Protein AF-0000000079853981 (afdb_homodimer)

Sequence (170 aa):
MKKYLPIGSVVLLKGGTKKIMIYGRKQLSVDTGKAYDYVACFYPEGNVSEQYTFMFNQDDIETVVFTGYEDQDEKTFVKNVLEGEMKKYLPIGSVVLLKGGTKKIMIYGRKQLSVDTGKAYDYVACFYPEGNVSEQYTFMFNQDDIETVVFTGYEDQDEKTFVKNVLEGE

Solvent-accessible surface area (backbone atoms only — not comparable to full-atom values): 9512 Å² total; per-residue (Å²): 130,89,79,76,77,43,47,29,17,28,33,29,38,62,94,49,90,58,43,27,28,30,44,20,48,72,34,69,39,81,89,75,66,46,76,27,47,27,31,25,23,45,53,71,69,26,45,84,46,88,84,58,58,45,75,42,44,76,85,44,52,64,42,78,75,42,79,26,72,77,52,71,67,37,55,50,43,41,54,61,60,69,57,55,105,132,88,78,76,78,43,46,28,15,29,32,29,38,63,94,49,90,58,43,29,28,30,43,20,49,71,34,69,37,82,89,77,66,45,76,27,47,26,33,26,22,43,54,72,68,24,45,83,47,89,82,59,56,45,73,43,46,77,84,44,53,63,43,78,76,43,79,26,72,76,50,71,68,37,55,50,43,41,52,62,59,69,58,55,104

Structure (mmCIF, N/CA/C/O backbone):
data_AF-0000000079853981-model_v1
#
loop_
_entity.id
_entity.type
_entity.pdbx_description
1 polymer 'DUF4176 domain-containing protein'
#
loop_
_atom_site.group_PDB
_atom_site.id
_atom_site.type_symbol
_atom_site.label_atom_id
_atom_site.label_alt_id
_atom_site.label_comp_id
_atom_site.label_asym_id
_atom_site.label_entity_id
_atom_site.label_seq_id
_atom_site.pdbx_PDB_ins_code
_atom_site.Cartn_x
_atom_site.Cartn_y
_atom_site.Cartn_z
_atom_site.occupancy
_atom_site.B_iso_or_equiv
_atom_site.auth_seq_id
_atom_site.auth_comp_id
_atom_site.auth_asym_id
_atom_site.auth_atom_id
_atom_site.pdbx_PDB_model_num
ATOM 1 N N . MET A 1 1 ? 8.773 -20.781 -10.117 1 50.53 1 MET A N 1
ATOM 2 C CA . MET A 1 1 ? 7.938 -20.266 -9.031 1 50.53 1 MET A CA 1
ATOM 3 C C . MET A 1 1 ? 7.535 -18.828 -9.281 1 50.53 1 MET A C 1
ATOM 5 O O . MET A 1 1 ? 8.273 -18.062 -9.922 1 50.53 1 MET A O 1
ATOM 9 N N . LYS A 1 2 ? 6.184 -18.422 -9.344 1 64.56 2 LYS A N 1
ATOM 10 C CA . LYS A 1 2 ? 5.758 -17.078 -9.75 1 64.56 2 LYS A CA 1
ATOM 11 C C . LYS A 1 2 ? 6.188 -16.031 -8.727 1 64.56 2 LYS A C 1
ATOM 13 O O . LYS A 1 2 ? 5.984 -16.203 -7.523 1 64.56 2 LYS A O 1
ATOM 18 N N . LYS A 1 3 ? 7.008 -15.172 -9.016 1 86.19 3 LYS A N 1
ATOM 19 C CA . LYS A 1 3 ? 7.512 -14.094 -8.172 1 86.19 3 LYS A CA 1
ATOM 20 C C . LYS A 1 3 ? 6.414 -13.086 -7.848 1 86.19 3 LYS A C 1
ATOM 22 O O . LYS A 1 3 ? 5.723 -12.602 -8.75 1 86.19 3 LYS A O 1
ATOM 27 N N . TYR A 1 4 ? 6.113 -12.891 -6.629 1 94.38 4 TYR A N 1
ATOM 28 C CA . TYR A 1 4 ? 5.129 -11.914 -6.172 1 94.38 4 TYR A CA 1
ATOM 29 C C . TYR A 1 4 ? 5.645 -10.492 -6.355 1 94.38 4 TYR A C 1
ATOM 31 O O . TYR A 1 4 ? 6.82 -10.211 -6.105 1 94.38 4 TYR A O 1
ATOM 39 N N . LEU A 1 5 ? 4.762 -9.695 -6.863 1 96.88 5 LEU A N 1
ATOM 40 C CA . LEU A 1 5 ? 5.094 -8.281 -6.902 1 96.88 5 LEU A CA 1
ATOM 41 C C . LEU A 1 5 ? 5.195 -7.703 -5.496 1 96.88 5 LEU A C 1
ATOM 43 O O . LEU A 1 5 ? 4.41 -8.07 -4.613 1 96.88 5 LEU A O 1
ATOM 47 N N . PRO A 1 6 ? 6.172 -6.816 -5.332 1 97.38 6 PRO A N 1
ATOM 48 C CA . PRO A 1 6 ? 6.234 -6.152 -4.027 1 97.38 6 PRO A CA 1
ATOM 49 C C . PRO A 1 6 ? 4.988 -5.324 -3.727 1 97.38 6 PRO A C 1
ATOM 51 O O . PRO A 1 6 ? 4.332 -4.832 -4.648 1 97.38 6 PRO A O 1
ATOM 54 N N . ILE A 1 7 ? 4.672 -5.195 -2.449 1 97.69 7 ILE A N 1
ATOM 55 C CA .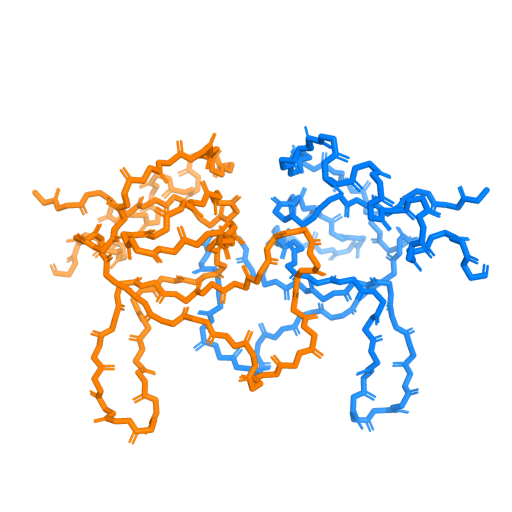 ILE A 1 7 ? 3.602 -4.27 -2.088 1 97.69 7 ILE A CA 1
ATOM 56 C C . ILE A 1 7 ? 3.969 -2.855 -2.529 1 97.69 7 ILE A C 1
ATOM 58 O O . ILE A 1 7 ? 5.152 -2.523 -2.646 1 97.69 7 ILE A O 1
ATOM 62 N N . GLY A 1 8 ? 2.936 -2.039 -2.785 1 98 8 GLY A N 1
ATOM 63 C CA . GLY A 1 8 ? 3.168 -0.718 -3.344 1 98 8 GLY A CA 1
ATOM 64 C C . GLY A 1 8 ? 3.16 -0.702 -4.859 1 98 8 GLY A C 1
ATOM 65 O O . GLY A 1 8 ? 3.145 0.366 -5.477 1 98 8 GLY A O 1
ATOM 66 N N . SER A 1 9 ? 3.188 -1.898 -5.48 1 98.44 9 SER A N 1
ATOM 67 C CA . SER A 1 9 ? 3.092 -1.984 -6.934 1 98.44 9 SER A CA 1
ATOM 68 C C . SER A 1 9 ? 1.717 -1.54 -7.426 1 98.44 9 SER A C 1
ATOM 70 O O . SER A 1 9 ? 0.703 -1.818 -6.781 1 98.44 9 SER A O 1
ATOM 72 N N . VAL A 1 10 ? 1.744 -0.854 -8.531 1 98.56 10 VAL A N 1
ATOM 73 C CA . VAL A 1 10 ? 0.517 -0.388 -9.164 1 98.56 10 VAL A CA 1
ATOM 74 C C . VAL A 1 10 ? 0.281 -1.161 -10.461 1 98.56 10 VAL A C 1
ATOM 76 O O . VAL A 1 10 ? 1.172 -1.251 -11.305 1 98.56 10 VAL A O 1
ATOM 79 N N . VAL A 1 11 ? -0.986 -1.68 -10.57 1 98.44 11 VAL A N 1
ATOM 80 C CA . VAL A 1 11 ? -1.264 -2.518 -11.734 1 98.44 11 VAL A CA 1
ATOM 81 C C . VAL A 1 11 ? -2.623 -2.15 -12.32 1 98.44 11 VAL A C 1
ATOM 83 O O . VAL A 1 11 ? -3.434 -1.489 -11.664 1 98.44 11 VAL A O 1
ATOM 86 N N . LEU A 1 12 ? -2.734 -2.535 -13.516 1 98.25 12 LEU A N 1
ATOM 87 C CA . LEU A 1 12 ? -4.023 -2.564 -14.203 1 98.25 12 LEU A CA 1
ATOM 88 C C . LEU A 1 12 ? -4.484 -3.998 -14.43 1 98.25 12 LEU A C 1
ATOM 90 O O . LEU A 1 12 ? -3.727 -4.824 -14.945 1 98.25 12 LEU A O 1
ATOM 94 N N . LEU A 1 13 ? -5.746 -4.285 -14 1 97.69 13 LEU A N 1
ATOM 95 C CA . LEU A 1 13 ? -6.277 -5.629 -14.18 1 97.69 13 LEU A CA 1
ATOM 96 C C . LEU A 1 13 ? -6.918 -5.781 -15.562 1 97.69 13 LEU A C 1
ATOM 98 O O . LEU A 1 13 ? -7.309 -4.789 -16.172 1 97.69 13 LEU A O 1
ATOM 102 N N . LYS A 1 14 ? -6.898 -7.012 -15.977 1 98 14 LYS A N 1
ATOM 103 C CA . LYS A 1 14 ? -7.602 -7.301 -17.219 1 98 14 LYS A CA 1
ATOM 104 C C . LYS A 1 14 ? -9.062 -6.855 -17.141 1 98 14 LYS A C 1
ATOM 106 O O . LYS A 1 14 ? -9.773 -7.215 -16.203 1 98 14 LYS A O 1
ATOM 111 N N . GLY A 1 15 ? -9.453 -6.059 -18.109 1 95.56 15 GLY A N 1
ATOM 112 C CA . GLY A 1 15 ? -10.82 -5.562 -18.141 1 95.56 15 GLY A CA 1
ATOM 113 C C . GLY A 1 15 ? -11.047 -4.383 -17.219 1 95.56 15 GLY A C 1
ATOM 114 O O . GLY A 1 15 ? -12.148 -3.824 -17.172 1 95.56 15 GLY A O 1
ATOM 115 N N . GLY A 1 16 ? -10.062 -4.074 -16.5 1 93.62 16 GLY A N 1
ATOM 116 C CA . GLY A 1 16 ? -10.188 -2.939 -15.602 1 93.62 16 GLY A CA 1
ATOM 117 C C . GLY A 1 16 ? -9.742 -1.63 -16.219 1 93.62 16 GLY A C 1
ATOM 118 O O . GLY A 1 16 ? -8.898 -1.619 -17.125 1 93.62 16 GLY A O 1
ATOM 119 N N . THR A 1 17 ? -10.352 -0.59 -15.703 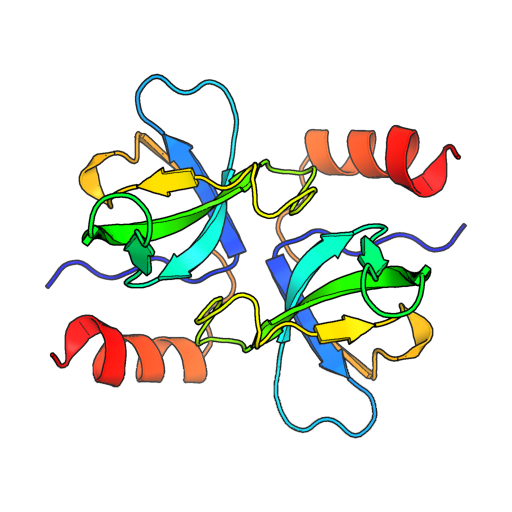1 93.56 17 THR A N 1
ATOM 120 C CA . THR A 1 17 ? -10 0.726 -16.219 1 93.56 17 THR A CA 1
ATOM 121 C C . THR A 1 17 ? -9.312 1.562 -15.148 1 93.56 17 THR A C 1
ATOM 123 O O . THR A 1 17 ? -8.758 2.625 -15.445 1 93.56 17 THR A O 1
ATOM 126 N N . LYS A 1 18 ? -9.367 0.988 -14.039 1 94.56 18 LYS A N 1
ATOM 127 C CA . LYS A 1 18 ? -8.805 1.757 -12.938 1 94.56 18 LYS A CA 1
ATOM 128 C C . LYS A 1 18 ? -7.562 1.081 -12.367 1 94.56 18 LYS A C 1
ATOM 130 O O . LYS A 1 18 ? -7.535 -0.14 -12.203 1 94.56 18 LYS A O 1
ATOM 135 N N . LYS A 1 19 ? -6.547 1.899 -12.062 1 97.44 19 LYS A N 1
ATOM 136 C CA . LYS A 1 19 ? -5.332 1.379 -11.438 1 97.44 19 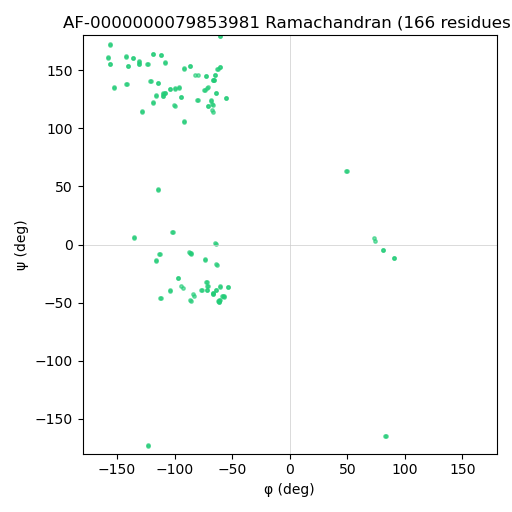LYS A CA 1
ATOM 137 C C . LYS A 1 19 ? -5.582 1.002 -9.984 1 97.44 19 LYS A C 1
ATOM 139 O O . LYS A 1 19 ? -6.34 1.675 -9.281 1 97.44 19 LYS A O 1
ATOM 144 N N . ILE A 1 20 ? -4.91 -0.037 -9.594 1 97.56 20 ILE A N 1
ATOM 145 C CA . ILE A 1 20 ? -4.973 -0.433 -8.188 1 97.56 20 ILE A CA 1
ATOM 146 C C . ILE A 1 20 ? -3.561 -0.653 -7.648 1 97.56 20 ILE A C 1
ATOM 148 O O . ILE A 1 20 ? -2.621 -0.863 -8.422 1 97.56 20 ILE A O 1
ATOM 152 N N . MET A 1 21 ? -3.391 -0.525 -6.352 1 98.12 21 MET A N 1
ATOM 153 C CA . MET A 1 21 ? -2.096 -0.695 -5.699 1 98.12 21 MET A CA 1
ATOM 154 C C . MET A 1 21 ? -2.121 -1.879 -4.738 1 98.12 21 MET A C 1
ATOM 156 O O . MET A 1 21 ? -2.977 -1.95 -3.855 1 98.12 21 MET A O 1
ATOM 160 N N . ILE A 1 22 ? -1.192 -2.715 -4.902 1 97.25 22 ILE A N 1
ATOM 161 C CA . ILE A 1 22 ? -1.092 -3.91 -4.07 1 97.25 22 ILE A CA 1
ATOM 162 C C . ILE A 1 22 ? -0.603 -3.527 -2.676 1 97.25 22 ILE A C 1
ATOM 164 O O . ILE A 1 22 ? 0.384 -2.801 -2.533 1 97.25 22 ILE A O 1
ATOM 168 N N . TYR A 1 23 ? -1.275 -4.039 -1.625 1 96.38 23 TYR A N 1
ATOM 169 C CA . TYR A 1 23 ? -0.786 -3.75 -0.282 1 96.38 23 TYR A CA 1
ATOM 170 C C . TYR A 1 23 ? -0.788 -5.008 0.582 1 96.38 23 TYR A C 1
ATOM 172 O O . TYR A 1 23 ? -0.489 -4.945 1.777 1 96.38 23 TYR A O 1
ATOM 180 N N . GLY A 1 24 ? -1.085 -6.082 -0.051 1 94.44 24 GLY A N 1
ATOM 181 C CA . GLY A 1 24 ? -1.021 -7.375 0.615 1 94.44 24 GLY A CA 1
ATOM 182 C C . GLY A 1 24 ? -0.835 -8.531 -0.346 1 94.44 24 GLY A C 1
ATOM 183 O O . GLY A 1 24 ? -1.262 -8.461 -1.501 1 94.44 24 GLY A O 1
ATOM 184 N N . ARG A 1 25 ? -0.247 -9.625 0.234 1 94.5 25 ARG A N 1
ATOM 185 C CA . ARG A 1 25 ? 0.005 -10.82 -0.557 1 94.5 25 ARG A CA 1
ATOM 186 C C . ARG A 1 25 ? -0.5 -12.07 0.163 1 94.5 25 ARG A C 1
ATOM 188 O O . ARG A 1 25 ? -0.643 -12.07 1.387 1 94.5 25 ARG A O 1
ATOM 195 N N . LYS A 1 26 ? -0.768 -13.141 -0.643 1 90.5 26 LYS A N 1
ATOM 196 C CA . LYS A 1 26 ? -1.269 -14.414 -0.129 1 90.5 26 LYS A CA 1
ATOM 197 C C . LYS A 1 26 ? -2.471 -14.195 0.788 1 90.5 26 LYS A C 1
ATOM 199 O O . LYS A 1 26 ? -2.449 -14.609 1.951 1 90.5 26 LYS A O 1
ATOM 204 N N . GLN A 1 27 ? -3.488 -13.68 0.225 1 84.31 27 GLN A N 1
ATOM 205 C CA . GLN A 1 27 ? -4.656 -13.273 1.001 1 84.31 27 GLN A CA 1
ATOM 206 C C . GLN A 1 27 ? -5.758 -14.32 0.926 1 84.31 27 GLN A C 1
ATOM 208 O O . GLN A 1 27 ? -6.02 -14.883 -0.142 1 84.31 27 GLN A O 1
ATOM 213 N N . LEU A 1 28 ? -6.258 -14.547 2.111 1 82 28 LEU A N 1
ATOM 214 C CA . LEU A 1 28 ? -7.422 -15.43 2.193 1 82 28 LEU A CA 1
ATOM 215 C C . LEU A 1 28 ? -8.703 -14.617 2.338 1 82 28 LEU A C 1
ATOM 217 O O . LEU A 1 28 ? -8.836 -13.805 3.26 1 82 28 LEU A O 1
ATOM 221 N N . SER A 1 29 ? -9.578 -14.805 1.367 1 78.25 29 SER A N 1
ATOM 222 C CA . SER A 1 29 ? -10.867 -14.133 1.441 1 78.25 29 SER A CA 1
ATOM 223 C C . SER A 1 29 ? -11.719 -14.695 2.574 1 78.25 29 SER A C 1
ATOM 225 O O . SER A 1 29 ? -12.008 -15.891 2.604 1 78.25 29 SER A O 1
ATOM 227 N N . VAL A 1 30 ? -12.094 -13.852 3.377 1 73.06 30 VAL A N 1
ATOM 228 C CA . VAL A 1 30 ? -12.906 -14.297 4.504 1 73.06 30 VAL A CA 1
ATOM 229 C C . VAL A 1 30 ? -14.305 -14.664 4.02 1 73.06 30 VAL A C 1
ATOM 231 O O . VAL A 1 30 ? -14.922 -15.602 4.523 1 73.06 30 VAL A O 1
ATOM 234 N N . ASP A 1 31 ? -14.742 -13.969 3.02 1 74.12 31 ASP A N 1
ATOM 235 C CA . ASP A 1 31 ? -16.109 -14.125 2.531 1 74.12 31 ASP A CA 1
ATOM 236 C C . ASP A 1 31 ? -16.281 -15.453 1.797 1 74.12 31 ASP A C 1
ATOM 238 O O . ASP A 1 31 ? -17.281 -16.156 1.989 1 74.12 31 ASP A O 1
ATOM 242 N N . THR A 1 32 ? -15.32 -15.836 1.063 1 77.31 32 THR A N 1
ATOM 243 C CA . THR A 1 32 ? -15.492 -16.984 0.18 1 77.31 32 THR A CA 1
ATOM 244 C C . THR A 1 32 ? -14.562 -18.125 0.59 1 77.31 32 THR A C 1
ATOM 246 O O . THR A 1 32 ? -14.758 -19.266 0.185 1 77.31 32 THR A O 1
ATOM 249 N N . GLY A 1 33 ? -13.617 -17.797 1.408 1 82.19 33 GLY A N 1
ATOM 250 C CA . GLY A 1 33 ? -12.609 -18.781 1.754 1 82.19 33 GLY A CA 1
ATOM 251 C C . GLY A 1 33 ? -11.609 -19.031 0.639 1 82.19 33 GLY A C 1
ATOM 252 O O . GLY A 1 33 ? -10.766 -19.922 0.742 1 82.19 33 GLY A O 1
ATOM 253 N N . LYS A 1 34 ? -11.766 -18.312 -0.362 1 88.62 34 LYS A N 1
ATOM 254 C CA . LYS A 1 34 ? -10.852 -18.438 -1.498 1 88.62 34 LYS A CA 1
ATOM 255 C C . LYS A 1 34 ? -9.547 -17.703 -1.247 1 88.62 34 LYS A C 1
ATOM 257 O O . LYS A 1 34 ? -9.539 -16.625 -0.638 1 88.62 34 LYS A O 1
ATOM 262 N N . ALA A 1 35 ? -8.461 -18.312 -1.798 1 90.88 35 ALA A N 1
ATOM 263 C CA . ALA A 1 35 ? -7.133 -17.719 -1.668 1 90.88 35 ALA A CA 1
ATOM 264 C C . ALA A 1 35 ? -6.781 -16.891 -2.898 1 90.88 35 ALA A C 1
ATOM 266 O O . ALA A 1 35 ? -7.059 -17.297 -4.031 1 90.88 35 ALA A O 1
ATOM 267 N N . TYR A 1 36 ? -6.254 -15.75 -2.648 1 93.19 36 TYR A N 1
ATOM 268 C CA . TYR A 1 36 ? -5.828 -14.852 -3.719 1 93.19 36 TYR A CA 1
ATOM 269 C C . TYR A 1 36 ? -4.355 -14.484 -3.566 1 93.19 36 TYR A C 1
ATOM 271 O O . TYR A 1 36 ? -3.828 -14.469 -2.453 1 93.19 36 TYR A O 1
ATOM 279 N N . ASP A 1 37 ? -3.783 -14.156 -4.609 1 94.81 37 ASP A N 1
ATOM 280 C CA . ASP A 1 37 ? -2.377 -13.758 -4.574 1 94.81 37 ASP A CA 1
ATOM 281 C C . ASP A 1 37 ? -2.205 -12.398 -3.904 1 94.81 37 ASP A C 1
ATOM 283 O O . ASP A 1 37 ? -1.237 -12.18 -3.174 1 94.81 37 ASP A O 1
ATOM 287 N N . TYR A 1 38 ? -3.213 -11.57 -4.176 1 95.5 38 TYR A N 1
ATOM 288 C CA . TYR A 1 38 ? -3.014 -10.18 -3.783 1 95.5 38 TYR A CA 1
ATOM 289 C C . TYR A 1 38 ? -4.297 -9.578 -3.217 1 95.5 38 TYR A C 1
ATOM 291 O O . TYR A 1 38 ? -5.395 -10.039 -3.539 1 95.5 38 TYR A O 1
ATOM 299 N N . VAL A 1 39 ? -4.137 -8.578 -2.369 1 94 39 VAL A N 1
ATOM 300 C CA . VAL A 1 39 ? -5.172 -7.602 -2.049 1 94 39 VAL A CA 1
ATOM 301 C C . VAL A 1 39 ? -4.68 -6.199 -2.393 1 94 39 VAL A C 1
ATOM 303 O O . VAL A 1 39 ? -3.5 -5.883 -2.205 1 94 39 VAL A O 1
ATOM 306 N N . ALA A 1 40 ? -5.594 -5.395 -2.926 1 95.38 40 ALA A N 1
ATOM 307 C CA . ALA A 1 40 ? -5.203 -4.078 -3.426 1 95.38 40 ALA A CA 1
ATOM 308 C C . ALA A 1 40 ? -6.281 -3.039 -3.133 1 95.38 40 ALA A C 1
ATOM 310 O O . ALA A 1 40 ? -7.418 -3.389 -2.809 1 95.38 40 ALA A O 1
ATOM 311 N N . CYS A 1 41 ? -5.871 -1.754 -3.201 1 95.06 41 CYS A N 1
ATOM 312 C CA . CYS A 1 41 ? -6.754 -0.595 -3.143 1 95.06 41 CYS A CA 1
ATOM 313 C C . CYS A 1 41 ? -6.664 0.224 -4.426 1 95.06 41 CYS A C 1
ATOM 315 O O . CYS A 1 41 ? -5.734 0.049 -5.215 1 95.06 41 CYS A O 1
ATOM 317 N N . PHE A 1 42 ? -7.648 1.091 -4.617 1 95.62 42 PHE A N 1
ATOM 318 C CA . PHE A 1 42 ? -7.617 1.947 -5.797 1 95.62 42 PHE A CA 1
ATOM 319 C C . PHE A 1 42 ? -6.43 2.896 -5.746 1 95.62 42 PHE A C 1
ATOM 321 O O . PHE A 1 42 ? -6.047 3.367 -4.672 1 95.62 42 PHE A O 1
ATOM 328 N N . TYR A 1 43 ? -5.898 3.18 -6.805 1 96.69 43 TYR A N 1
ATOM 329 C CA . TYR A 1 43 ? -4.867 4.203 -6.949 1 96.69 43 TYR A CA 1
ATOM 330 C C . TYR A 1 43 ? -5.41 5.43 -7.668 1 96.69 43 TYR A C 1
ATOM 332 O O . TYR A 1 43 ? -6.043 5.312 -8.719 1 96.69 43 TYR A O 1
ATOM 340 N N . PRO A 1 44 ? -5.227 6.594 -7.168 1 96.56 44 PRO A N 1
ATOM 341 C CA . PRO A 1 44 ? -4.367 7.027 -6.062 1 96.56 44 PRO A CA 1
ATOM 342 C C . PRO A 1 44 ? -5.145 7.266 -4.77 1 96.56 44 PRO A C 1
ATOM 344 O O . PRO A 1 44 ? -4.59 7.785 -3.799 1 96.56 44 PRO A O 1
ATOM 347 N N . GLU A 1 45 ? -6.363 6.852 -4.762 1 93.75 45 GLU A N 1
ATOM 348 C CA . GLU A 1 45 ? -7.207 7.16 -3.611 1 93.75 45 GLU A CA 1
ATOM 349 C C . GLU A 1 45 ? -6.719 6.445 -2.357 1 93.75 45 GLU A C 1
ATOM 351 O O . GLU A 1 45 ? -6.688 7.031 -1.273 1 93.75 45 GLU A O 1
ATOM 356 N N . GLY A 1 46 ? -6.32 5.141 -2.531 1 93.69 46 GLY A N 1
ATOM 357 C CA . GLY A 1 46 ? -5.914 4.344 -1.382 1 93.69 46 GLY A CA 1
ATOM 358 C C . GLY A 1 46 ? -7.086 3.727 -0.641 1 93.69 46 GLY A C 1
ATOM 359 O O . GLY A 1 46 ? -8.211 3.705 -1.15 1 93.69 46 GLY A O 1
ATOM 360 N N . ASN A 1 47 ? -6.75 3.293 0.528 1 87.38 47 ASN A N 1
ATOM 361 C CA . ASN A 1 47 ? -7.777 2.65 1.339 1 87.38 47 ASN A CA 1
ATOM 362 C C . ASN A 1 47 ? -8.805 3.658 1.838 1 87.38 47 ASN A C 1
ATOM 364 O O . ASN A 1 47 ? -8.461 4.609 2.537 1 87.38 47 ASN A O 1
ATOM 368 N N . VAL A 1 48 ? -10.047 3.471 1.464 1 77.38 48 VAL A N 1
ATOM 369 C CA . VAL A 1 48 ? -11.141 4.305 1.949 1 77.38 48 VAL A CA 1
ATOM 370 C C . VAL A 1 48 ? -11.945 3.543 2.998 1 77.38 48 VAL A C 1
ATOM 372 O O . VAL A 1 48 ? -12.391 4.125 3.992 1 77.38 48 VAL A O 1
ATOM 375 N N . SER A 1 49 ? -12.133 2.279 2.713 1 74.94 49 SER A N 1
ATOM 376 C CA . SER A 1 49 ? -12.797 1.371 3.641 1 74.94 49 SER A CA 1
ATOM 377 C C . SER A 1 49 ? -12.43 -0.081 3.354 1 74.94 49 SER A C 1
ATOM 379 O O . SER A 1 49 ? -11.898 -0.394 2.285 1 74.94 49 SER A O 1
ATOM 381 N N . GLU A 1 50 ? -12.656 -0.884 4.336 1 68.12 50 GLU A N 1
ATOM 382 C CA . GLU A 1 50 ? -12.375 -2.307 4.18 1 68.12 50 GLU A CA 1
ATOM 383 C C . GLU A 1 50 ? -13.258 -2.932 3.102 1 68.12 50 GLU A C 1
ATOM 385 O O . GLU A 1 50 ? -12.93 -3.992 2.562 1 68.12 50 GLU A O 1
ATOM 390 N N . GLN A 1 51 ? -14.258 -2.203 2.842 1 72.88 51 GLN A N 1
ATOM 391 C CA . GLN A 1 51 ? -15.234 -2.768 1.914 1 72.88 51 GLN A CA 1
ATOM 392 C C . GLN A 1 51 ? -14.836 -2.488 0.467 1 72.88 51 GLN A C 1
ATOM 394 O O . GLN A 1 51 ? -15.359 -3.117 -0.456 1 72.88 51 GLN A O 1
ATOM 399 N N . TYR A 1 52 ? -13.836 -1.687 0.325 1 78.5 52 TYR A N 1
ATOM 400 C CA . TYR A 1 52 ? -13.461 -1.293 -1.028 1 78.5 52 TYR A CA 1
ATOM 401 C C . TYR A 1 52 ? -12.086 -1.838 -1.396 1 78.5 52 TYR A C 1
ATOM 403 O O . TYR A 1 52 ? -11.195 -1.078 -1.775 1 78.5 52 TYR A O 1
ATOM 411 N N . THR A 1 53 ? -11.859 -3.082 -1.154 1 85.44 53 THR A N 1
ATOM 412 C CA . THR A 1 53 ? -10.602 -3.729 -1.522 1 85.44 53 THR A CA 1
ATOM 413 C C . THR A 1 53 ? -10.812 -4.691 -2.686 1 85.44 53 THR A C 1
ATOM 415 O O . THR A 1 53 ? -11.938 -5.125 -2.947 1 85.44 53 THR A O 1
ATOM 418 N N . PHE A 1 54 ? -9.695 -4.957 -3.418 1 90 54 PHE A N 1
ATOM 419 C CA . PHE A 1 54 ? -9.703 -5.875 -4.551 1 90 54 PHE A CA 1
ATOM 420 C C . PHE A 1 54 ? -8.766 -7.047 -4.297 1 90 54 PHE A C 1
ATOM 422 O O . PHE A 1 54 ? -7.594 -6.855 -3.961 1 90 54 PHE A O 1
ATOM 429 N N . MET A 1 55 ? -9.367 -8.211 -4.363 1 92.94 55 MET A N 1
ATOM 430 C CA . MET A 1 55 ? -8.531 -9.406 -4.324 1 92.94 55 MET A CA 1
ATOM 431 C C . MET A 1 55 ? -8.406 -10.031 -5.711 1 92.94 55 MET A C 1
ATOM 433 O O . MET A 1 55 ? -9.398 -10.18 -6.422 1 92.94 55 MET A O 1
ATOM 437 N N . PHE A 1 56 ? -7.145 -10.391 -6.074 1 94.62 56 PHE A N 1
ATOM 438 C CA . PHE A 1 56 ? -6.934 -10.883 -7.43 1 94.62 56 PHE A CA 1
ATOM 439 C C . PHE A 1 56 ? -5.691 -11.758 -7.5 1 94.62 56 PHE A C 1
ATOM 441 O O . PHE A 1 56 ? -4.949 -11.867 -6.523 1 94.62 56 PHE A O 1
ATOM 448 N N . ASN A 1 57 ? -5.574 -12.344 -8.688 1 95.88 57 ASN A N 1
ATOM 449 C CA . ASN A 1 57 ? -4.434 -13.227 -8.906 1 95.88 57 ASN A CA 1
ATOM 450 C C . ASN A 1 57 ? -3.459 -12.641 -9.922 1 95.88 57 ASN A C 1
ATOM 452 O O . ASN A 1 57 ? -3.82 -11.75 -10.695 1 95.88 57 ASN A O 1
ATOM 456 N N . GLN A 1 58 ? -2.34 -13.195 -9.867 1 96.12 58 GLN A N 1
ATOM 457 C CA . GLN A 1 58 ? -1.275 -12.758 -10.758 1 96.12 58 GLN A CA 1
ATOM 458 C C . GLN A 1 58 ? -1.731 -12.789 -12.219 1 96.12 58 GLN A C 1
ATOM 460 O O . GLN A 1 58 ? -1.441 -11.867 -12.984 1 96.12 58 GLN A O 1
ATOM 465 N N . ASP A 1 59 ? -2.523 -13.766 -12.531 1 96.44 59 ASP A N 1
ATOM 466 C CA . ASP A 1 59 ? -2.945 -13.977 -13.914 1 96.44 59 ASP A CA 1
ATOM 467 C C . ASP A 1 59 ? -3.969 -12.922 -14.344 1 96.44 59 ASP A C 1
ATOM 469 O O . ASP A 1 59 ? -4.254 -12.781 -15.531 1 96.44 59 ASP A O 1
ATOM 473 N N . ASP A 1 60 ? -4.5 -12.211 -13.445 1 97.38 60 ASP A N 1
ATOM 474 C CA . ASP A 1 60 ? -5.516 -11.211 -13.742 1 97.38 60 ASP A CA 1
ATOM 475 C C . ASP A 1 60 ? -4.871 -9.875 -14.133 1 97.38 60 ASP A C 1
ATOM 477 O O . ASP A 1 60 ? -5.555 -8.969 -14.617 1 97.38 60 ASP A O 1
ATOM 481 N N . ILE A 1 61 ? -3.629 -9.781 -14.008 1 97.75 61 ILE A N 1
ATOM 482 C CA . ILE A 1 61 ? -2.924 -8.531 -14.273 1 97.75 61 ILE A CA 1
ATOM 483 C C . ILE A 1 61 ? -2.74 -8.352 -15.781 1 97.75 61 ILE A C 1
ATOM 485 O O . ILE A 1 61 ? -2.229 -9.242 -16.453 1 97.75 61 ILE A O 1
ATOM 489 N N . GLU A 1 62 ? -3.197 -7.273 -16.219 1 98.12 62 GLU A N 1
ATOM 490 C CA . GLU A 1 62 ? -2.957 -6.918 -17.609 1 98.12 62 GLU A CA 1
ATOM 491 C C . GLU A 1 62 ? -1.623 -6.195 -17.781 1 98.12 62 GLU A C 1
ATOM 493 O O . GLU A 1 62 ? -0.842 -6.516 -18.672 1 98.12 62 GLU A O 1
ATOM 498 N N . THR A 1 63 ? -1.421 -5.172 -16.875 1 97.88 63 THR A N 1
ATOM 499 C CA . THR A 1 63 ? -0.216 -4.352 -16.969 1 97.88 63 THR A CA 1
ATOM 500 C C . THR A 1 63 ? 0.304 -4.012 -15.57 1 97.88 63 THR A C 1
ATOM 502 O O . THR A 1 63 ? -0.476 -3.684 -14.672 1 97.88 63 THR A O 1
ATOM 505 N N . VAL A 1 64 ? 1.645 -4.082 -15.398 1 98.19 64 VAL A N 1
ATOM 506 C CA . VAL A 1 64 ? 2.299 -3.529 -14.211 1 98.19 64 VAL A CA 1
ATOM 507 C C . VAL A 1 64 ? 2.727 -2.088 -14.484 1 98.19 64 VAL A C 1
ATOM 509 O O . VAL A 1 64 ? 3.686 -1.846 -15.219 1 98.19 64 VAL A O 1
ATOM 512 N N . VAL A 1 65 ? 2.066 -1.25 -13.953 1 98.25 65 VAL A N 1
ATOM 513 C CA . VAL A 1 65 ? 2.27 0.171 -14.211 1 98.25 65 VAL A CA 1
ATOM 514 C C . VAL A 1 65 ? 3.504 0.662 -13.461 1 98.25 65 VAL A C 1
ATOM 516 O O . VAL A 1 65 ? 4.285 1.459 -13.984 1 98.25 65 VAL A O 1
ATOM 519 N N . PHE A 1 66 ? 3.719 0.213 -12.266 1 98.12 66 PHE A N 1
ATOM 520 C CA . PHE A 1 66 ? 4.82 0.582 -11.391 1 98.12 66 PHE A CA 1
ATOM 521 C C . PHE A 1 66 ? 5.145 -0.55 -10.422 1 98.12 66 PHE A C 1
ATOM 523 O O . PHE A 1 66 ? 4.238 -1.158 -9.844 1 98.12 66 PHE A O 1
ATOM 530 N N . THR A 1 67 ? 6.402 -0.893 -10.219 1 97.88 67 THR A N 1
ATOM 531 C CA . THR A 1 67 ? 6.824 -1.904 -9.258 1 97.88 67 THR A CA 1
ATOM 532 C C . THR A 1 67 ? 7.195 -1.26 -7.926 1 97.88 67 THR A C 1
ATOM 534 O O . THR A 1 67 ? 8.023 -0.349 -7.883 1 97.88 67 THR A O 1
ATOM 537 N N . GLY A 1 68 ? 6.602 -1.739 -6.863 1 97.62 68 GLY A N 1
ATOM 538 C CA . GLY A 1 68 ? 6.82 -1.196 -5.531 1 97.62 68 GLY A CA 1
ATOM 539 C C . GLY A 1 68 ? 8.266 -1.286 -5.078 1 97.62 68 GLY A C 1
ATOM 540 O O . GLY A 1 68 ? 9.117 -1.797 -5.809 1 97.62 68 GLY A O 1
ATOM 541 N N . TYR A 1 69 ? 8.516 -0.806 -3.924 1 97.62 69 TYR A N 1
ATOM 542 C CA .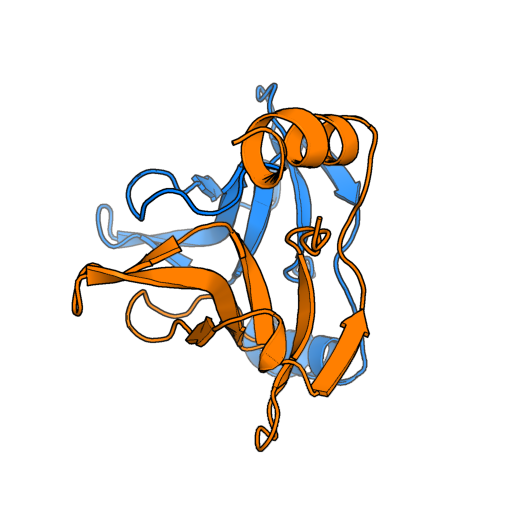 TYR A 1 69 ? 9.836 -0.756 -3.32 1 97.62 69 TYR A CA 1
ATOM 543 C C . TYR A 1 69 ? 10.383 -2.16 -3.08 1 97.62 69 TYR A C 1
ATOM 545 O O . TYR A 1 69 ? 9.664 -3.033 -2.584 1 97.62 69 TYR A O 1
ATOM 553 N N . GLU A 1 70 ? 11.641 -2.361 -3.545 1 96.25 70 GLU A N 1
ATOM 554 C CA . GLU A 1 70 ? 12.289 -3.65 -3.322 1 96.25 70 GLU A CA 1
ATOM 555 C C . GLU A 1 70 ? 13.664 -3.479 -2.691 1 96.25 70 GLU A C 1
ATOM 557 O O . GLU A 1 70 ? 14.539 -2.824 -3.266 1 96.25 70 GLU A O 1
ATOM 562 N N . ASP A 1 71 ? 13.781 -3.943 -1.494 1 95.81 71 ASP A N 1
ATOM 563 C CA . ASP A 1 71 ? 15.094 -4.004 -0.86 1 95.81 71 ASP A CA 1
ATOM 564 C C . ASP A 1 71 ? 15.43 -5.43 -0.427 1 95.81 71 ASP A C 1
ATOM 566 O O . ASP A 1 71 ? 14.789 -6.387 -0.866 1 95.81 71 ASP A O 1
ATOM 570 N N . GLN A 1 72 ? 16.484 -5.559 0.259 1 96 72 GLN A N 1
ATOM 571 C CA . GLN A 1 72 ? 16.906 -6.898 0.66 1 96 72 GLN A CA 1
ATOM 572 C C . GLN A 1 72 ? 15.844 -7.57 1.522 1 96 72 GLN A C 1
ATOM 574 O O . GLN A 1 72 ? 15.656 -8.789 1.455 1 96 72 GLN A O 1
ATOM 579 N N . ASP A 1 73 ? 15.148 -6.832 2.381 1 95.5 73 ASP A N 1
ATOM 580 C CA . ASP A 1 73 ? 14.062 -7.367 3.197 1 95.5 73 ASP A CA 1
ATOM 581 C C . ASP A 1 73 ? 12.977 -7.988 2.326 1 95.5 73 ASP A C 1
ATOM 583 O O . ASP A 1 73 ? 12.484 -9.078 2.623 1 95.5 73 ASP A O 1
ATOM 587 N N . GLU A 1 74 ? 12.617 -7.32 1.297 1 96.19 74 GLU A N 1
ATOM 588 C CA . GLU A 1 74 ? 11.625 -7.82 0.347 1 96.19 74 GLU A CA 1
ATOM 589 C C . GLU A 1 74 ? 12.094 -9.109 -0.314 1 96.19 74 GLU A C 1
ATOM 591 O O . GLU A 1 74 ? 11.344 -10.086 -0.4 1 96.19 74 GLU A O 1
ATOM 596 N N . LYS A 1 75 ? 13.312 -9.086 -0.819 1 95.12 75 LYS A N 1
ATOM 597 C CA . LYS A 1 75 ? 13.844 -10.273 -1.483 1 95.12 75 LYS A CA 1
ATOM 598 C C . LYS A 1 75 ? 13.836 -11.484 -0.55 1 95.12 75 LYS A C 1
ATOM 600 O O . LYS A 1 75 ? 13.43 -12.578 -0.946 1 95.12 75 LYS A O 1
ATOM 605 N N . THR A 1 76 ? 14.25 -11.25 0.658 1 94.88 76 THR A N 1
ATOM 606 C CA . THR A 1 76 ? 14.289 -12.312 1.658 1 94.88 76 THR A CA 1
ATOM 607 C C . THR A 1 76 ? 12.883 -12.781 2.006 1 94.88 76 THR A C 1
ATOM 609 O O . THR A 1 76 ? 12.633 -13.984 2.127 1 94.88 76 THR A O 1
ATOM 612 N N . PHE A 1 77 ? 12.008 -11.875 2.156 1 94.44 77 PHE A N 1
ATOM 613 C CA . PHE A 1 77 ? 10.625 -12.195 2.496 1 94.44 77 PHE A CA 1
ATOM 614 C C . PHE A 1 77 ? 9.984 -13.039 1.403 1 94.44 77 PHE A C 1
ATOM 616 O O . PHE A 1 77 ? 9.344 -14.055 1.691 1 94.44 77 PHE A O 1
ATOM 623 N N . VAL A 1 78 ? 10.125 -12.625 0.2 1 92.62 78 VAL A N 1
ATOM 624 C CA . VAL A 1 78 ? 9.547 -13.336 -0.936 1 92.62 78 VAL A CA 1
ATOM 625 C C . VAL A 1 78 ? 10.125 -14.742 -1.017 1 92.62 78 VAL A C 1
ATOM 627 O O . VAL A 1 78 ? 9.383 -15.719 -1.131 1 92.62 78 VAL A O 1
ATOM 630 N N . LYS A 1 79 ? 11.383 -14.836 -0.927 1 92.19 79 LYS A N 1
ATOM 631 C CA . LYS A 1 79 ? 12.062 -16.125 -1.043 1 92.19 79 LYS A CA 1
ATOM 632 C C . LYS A 1 79 ? 11.664 -17.062 0.093 1 92.19 79 LYS A C 1
ATOM 634 O O . LYS A 1 79 ? 11.352 -18.234 -0.14 1 92.19 79 LYS A O 1
ATOM 639 N N . ASN A 1 80 ? 11.516 -16.562 1.292 1 91.62 80 ASN A N 1
ATOM 640 C CA . ASN A 1 80 ? 11.367 -17.406 2.473 1 91.62 80 ASN A CA 1
ATOM 641 C C . ASN A 1 80 ? 9.906 -17.594 2.85 1 91.62 80 ASN A C 1
ATOM 643 O O . ASN A 1 80 ? 9.539 -18.609 3.434 1 91.62 80 ASN A O 1
ATOM 647 N N . VAL A 1 81 ? 9.078 -16.688 2.561 1 85.81 81 VAL A N 1
ATOM 648 C CA . VAL A 1 81 ? 7.711 -16.719 3.072 1 85.81 81 VAL A CA 1
ATOM 649 C C . VAL A 1 81 ? 6.73 -16.938 1.92 1 85.81 81 VAL A C 1
ATOM 651 O O . VAL A 1 81 ? 5.918 -17.859 1.957 1 85.81 81 VAL A O 1
ATOM 654 N N . LEU A 1 82 ? 6.945 -16.219 0.892 1 86.56 82 LEU A N 1
ATOM 655 C CA . LEU A 1 82 ? 5.957 -16.281 -0.181 1 86.56 82 LEU A CA 1
ATOM 656 C C . LEU A 1 82 ? 6.219 -17.469 -1.096 1 86.56 82 LEU A C 1
ATOM 658 O O . LEU A 1 82 ? 5.285 -18.172 -1.474 1 86.56 82 LEU A O 1
ATOM 662 N N . GLU A 1 83 ? 7.539 -17.688 -1.423 1 83.38 83 GLU A N 1
ATOM 663 C CA . GLU A 1 83 ? 7.871 -18.766 -2.34 1 83.38 83 GLU A CA 1
ATOM 664 C C . GLU A 1 83 ? 8.234 -20.031 -1.579 1 83.38 83 GLU A C 1
ATOM 666 O O . GLU A 1 83 ? 8.141 -21.141 -2.121 1 83.38 83 GLU A O 1
ATOM 671 N N . GLY A 1 84 ? 8.867 -19.844 -0.485 1 72.44 84 GLY A N 1
ATOM 672 C CA . GLY A 1 84 ? 9.352 -21 0.254 1 72.44 84 GLY A CA 1
ATOM 673 C C . GLY A 1 84 ? 8.234 -21.891 0.763 1 72.44 84 GLY A C 1
ATOM 674 O O . GLY A 1 84 ? 8.484 -22.969 1.304 1 72.44 84 GLY A O 1
ATOM 675 N N . GLU A 1 85 ? 7.016 -21.656 0.562 1 54.69 85 GLU A N 1
ATOM 676 C CA . GLU A 1 85 ? 6.062 -22.703 0.932 1 54.69 85 GLU A CA 1
ATOM 677 C C . GLU A 1 85 ? 6.02 -23.812 -0.115 1 54.69 85 GLU A C 1
ATOM 679 O O . GLU A 1 85 ? 6.309 -23.562 -1.291 1 54.69 85 GLU A O 1
ATOM 684 N N . MET B 1 1 ? 0.685 24.234 2.805 1 50.56 1 MET B N 1
ATOM 685 C CA . MET B 1 1 ? -0.18 23.062 2.947 1 50.56 1 MET B CA 1
ATOM 686 C C . MET B 1 1 ? 0.635 21.781 2.92 1 50.56 1 MET B C 1
ATOM 688 O O . MET B 1 1 ? 1.686 21.719 2.279 1 50.56 1 MET B O 1
ATOM 692 N N . LYS B 1 2 ? 0.577 20.844 3.984 1 64.69 2 LYS B N 1
ATOM 693 C CA . LYS B 1 2 ? 1.466 19.688 4.066 1 64.69 2 LYS B CA 1
ATOM 694 C C . LYS B 1 2 ? 1.168 18.688 2.955 1 64.69 2 LYS B C 1
ATOM 696 O O . LYS B 1 2 ? 0.01 18.328 2.723 1 64.69 2 LYS B O 1
ATOM 701 N N . LYS B 1 3 ? 2.004 18.438 2.084 1 86.25 3 LYS B N 1
ATOM 702 C CA . LYS B 1 3 ? 1.889 17.5 0.965 1 86.25 3 LYS B CA 1
ATOM 703 C C . LYS B 1 3 ? 1.848 16.062 1.454 1 86.25 3 LYS B C 1
ATOM 705 O O . LYS B 1 3 ? 2.701 15.641 2.24 1 86.25 3 LYS B O 1
ATOM 710 N N . TYR B 1 4 ? 0.829 15.367 1.16 1 94.44 4 TYR B N 1
ATOM 711 C CA . TYR B 1 4 ? 0.682 13.953 1.509 1 94.44 4 TYR B CA 1
ATOM 712 C C . TYR B 1 4 ? 1.605 13.086 0.664 1 94.44 4 TYR B C 1
ATOM 714 O O . TYR B 1 4 ? 1.759 13.32 -0.538 1 94.44 4 TYR B O 1
ATOM 722 N N . LEU B 1 5 ? 2.234 12.195 1.356 1 96.94 5 LEU B N 1
ATOM 723 C CA . LEU B 1 5 ? 2.99 11.188 0.619 1 96.94 5 LEU B CA 1
ATOM 724 C C . LEU B 1 5 ? 2.059 10.289 -0.192 1 96.94 5 LEU B C 1
ATOM 726 O O . LEU B 1 5 ? 0.973 9.938 0.271 1 96.94 5 LEU B O 1
ATOM 730 N N . PRO B 1 6 ? 2.529 9.953 -1.393 1 97.44 6 PRO B N 1
ATOM 731 C CA . PRO B 1 6 ? 1.721 9.008 -2.162 1 97.44 6 PRO B CA 1
ATOM 732 C C . PRO B 1 6 ? 1.596 7.645 -1.476 1 97.44 6 PRO B C 1
ATOM 734 O O . PRO B 1 6 ? 2.488 7.246 -0.725 1 97.44 6 PRO B O 1
ATOM 737 N N . ILE B 1 7 ? 0.491 6.969 -1.736 1 97.62 7 ILE B N 1
ATOM 738 C CA . ILE B 1 7 ? 0.39 5.594 -1.26 1 97.62 7 ILE B CA 1
ATOM 739 C C . ILE B 1 7 ? 1.501 4.75 -1.881 1 97.62 7 ILE B C 1
ATOM 741 O O . ILE B 1 7 ? 1.993 5.062 -2.967 1 97.62 7 ILE B O 1
ATOM 745 N N . GLY B 1 8 ? 1.892 3.689 -1.157 1 98 8 GLY B N 1
ATOM 746 C CA . GLY B 1 8 ? 3.033 2.896 -1.586 1 98 8 GLY B CA 1
ATOM 747 C C . GLY B 1 8 ? 4.348 3.385 -1.008 1 98 8 GLY B C 1
ATOM 748 O O . GLY B 1 8 ? 5.371 2.703 -1.116 1 98 8 GLY B O 1
ATOM 749 N N . SER B 1 9 ? 4.332 4.59 -0.405 1 98.38 9 SER B N 1
ATOM 750 C CA . SER B 1 9 ? 5.527 5.098 0.26 1 98.38 9 SER B CA 1
ATOM 751 C C . SER B 1 9 ? 5.879 4.258 1.484 1 98.38 9 SER B C 1
ATOM 753 O O . SER B 1 9 ? 4.988 3.803 2.207 1 98.38 9 SER B O 1
ATOM 755 N N . VAL B 1 10 ? 7.168 4.078 1.655 1 98.5 10 VAL B N 1
ATOM 756 C CA . VAL B 1 10 ? 7.684 3.34 2.803 1 98.5 10 VAL B CA 1
ATOM 757 C C . VAL B 1 10 ? 8.398 4.297 3.756 1 98.5 10 VAL B C 1
ATOM 759 O O . VAL B 1 10 ? 9.266 5.062 3.338 1 98.5 10 VAL B O 1
ATOM 762 N N . VAL B 1 11 ? 7.984 4.172 5.062 1 98.38 11 VAL B N 1
ATOM 763 C CA . VAL B 1 11 ? 8.539 5.121 6.023 1 98.38 11 VAL B CA 1
ATOM 764 C C . VAL B 1 11 ? 8.945 4.387 7.301 1 98.38 11 VAL B C 1
ATOM 766 O O . VAL B 1 11 ? 8.531 3.25 7.527 1 98.38 11 VAL B O 1
ATOM 769 N N . LEU B 1 12 ? 9.773 5.059 7.996 1 98.19 12 LEU B N 1
ATOM 770 C CA . LEU B 1 12 ? 10.094 4.715 9.375 1 98.19 12 LEU B CA 1
ATOM 771 C C . LEU B 1 12 ? 9.531 5.758 10.336 1 98.19 12 LEU B C 1
ATOM 773 O O . LEU B 1 12 ? 9.75 6.957 10.156 1 98.19 12 LEU B O 1
ATOM 777 N N . LEU B 1 13 ? 8.773 5.258 11.352 1 97.62 13 LEU B N 1
ATOM 778 C CA . LEU B 1 13 ? 8.195 6.18 12.32 1 97.62 13 LEU B CA 1
ATOM 779 C C . LEU B 1 13 ? 9.188 6.473 13.445 1 97.62 13 LEU B C 1
ATOM 781 O O . LEU B 1 13 ? 10.102 5.684 13.695 1 97.62 13 LEU B O 1
ATOM 785 N N . LYS B 1 14 ? 8.977 7.645 13.992 1 97.94 14 LYS B N 1
ATOM 786 C CA . LYS B 1 14 ? 9.773 7.977 15.164 1 97.94 14 LYS B CA 1
ATOM 787 C C . LYS B 1 14 ? 9.617 6.914 16.25 1 97.94 14 LYS B C 1
ATOM 789 O O . LYS B 1 14 ? 8.5 6.566 16.641 1 97.94 14 LYS B O 1
ATOM 794 N N . GLY B 1 15 ? 10.734 6.383 16.703 1 95.56 15 GLY B N 1
ATOM 795 C CA . GLY B 1 15 ? 10.719 5.355 17.734 1 95.56 15 GLY B CA 1
ATOM 796 C C . GLY B 1 15 ? 10.422 3.971 17.188 1 95.56 15 GLY B C 1
ATOM 797 O O . GLY B 1 15 ? 10.422 2.992 17.938 1 95.56 15 GLY B O 1
ATOM 798 N N . GLY B 1 16 ? 10.141 3.945 15.961 1 93.5 16 GLY B N 1
ATOM 799 C CA . GLY B 1 16 ? 9.867 2.654 15.352 1 93.5 16 GLY B CA 1
ATOM 800 C C . GLY B 1 16 ? 11.102 1.999 14.758 1 93.5 16 GLY B C 1
ATOM 801 O O . GLY B 1 16 ? 12.047 2.686 14.367 1 93.5 16 GLY B O 1
ATOM 802 N N . THR B 1 17 ? 11.039 0.692 14.758 1 93.5 17 THR B N 1
ATOM 803 C CA . THR B 1 17 ? 12.172 -0.043 14.203 1 93.5 17 THR B CA 1
ATOM 804 C C . THR B 1 17 ? 11.766 -0.771 12.922 1 93.5 17 THR B C 1
ATOM 806 O O . THR B 1 17 ? 12.625 -1.285 12.203 1 93.5 17 THR B O 1
ATOM 809 N N . LYS B 1 18 ? 10.531 -0.708 12.734 1 94.56 18 LYS B N 1
ATOM 810 C CA . LYS B 1 18 ? 10.047 -1.454 11.578 1 94.56 18 LYS B CA 1
ATOM 811 C C . LYS B 1 18 ? 9.492 -0.514 10.516 1 94.56 18 LYS B C 1
ATOM 813 O O . LYS B 1 18 ? 8.789 0.447 10.828 1 94.56 18 LYS B O 1
ATOM 818 N N . LYS B 1 19 ? 9.812 -0.826 9.258 1 97.38 19 LYS B N 1
ATOM 819 C CA . LYS B 1 19 ? 9.273 -0.048 8.141 1 97.38 19 LYS B CA 1
ATOM 820 C C . LYS B 1 19 ? 7.793 -0.341 7.926 1 97.38 19 LYS B C 1
ATOM 822 O O . LYS B 1 19 ? 7.348 -1.479 8.094 1 97.38 19 LYS B O 1
ATOM 827 N N . ILE B 1 20 ? 7.109 0.69 7.531 1 97.56 20 ILE B N 1
ATOM 828 C CA . ILE B 1 20 ? 5.703 0.518 7.184 1 97.56 20 ILE B CA 1
ATOM 829 C C . ILE B 1 20 ? 5.422 1.174 5.836 1 97.56 20 ILE B C 1
ATOM 831 O O . ILE B 1 20 ? 6.176 2.041 5.387 1 97.56 20 ILE B O 1
ATOM 835 N N . MET B 1 21 ? 4.391 0.71 5.156 1 98.12 21 MET B N 1
ATOM 836 C CA . MET B 1 21 ? 4.012 1.231 3.848 1 98.12 21 MET B CA 1
ATOM 837 C C . MET B 1 21 ? 2.629 1.872 3.896 1 98.12 21 MET B C 1
ATOM 839 O O . MET B 1 21 ? 1.662 1.242 4.332 1 98.12 21 MET B O 1
ATOM 843 N N . ILE B 1 22 ? 2.572 3.039 3.428 1 97.19 22 ILE B N 1
ATOM 844 C CA . ILE B 1 22 ? 1.321 3.791 3.424 1 97.19 22 ILE B CA 1
ATOM 845 C C . ILE B 1 22 ? 0.391 3.238 2.346 1 97.19 22 ILE B C 1
ATOM 847 O O . ILE B 1 22 ? 0.803 3.051 1.198 1 97.19 22 ILE B O 1
ATOM 851 N N . TYR B 1 23 ? -0.89 3 2.689 1 96.31 23 TYR B N 1
ATOM 852 C CA . TYR B 1 23 ? -1.816 2.537 1.663 1 96.31 23 TYR B CA 1
ATOM 853 C C . TYR B 1 23 ? -3.143 3.283 1.75 1 96.31 23 TYR B C 1
ATOM 855 O O . TYR 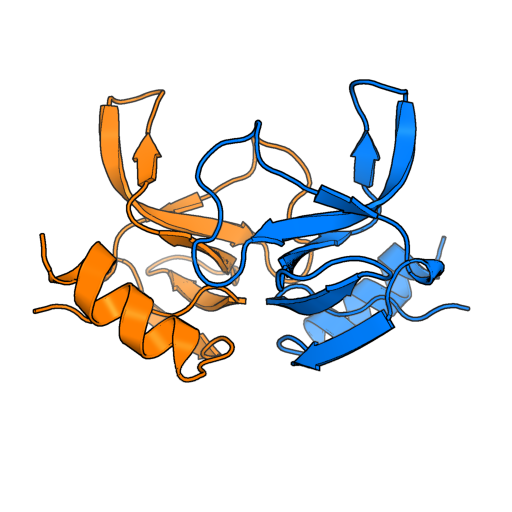B 1 23 ? -4.082 2.977 1.014 1 96.31 23 TYR B O 1
ATOM 863 N N . GLY B 1 24 ? -3.154 4.246 2.615 1 94.38 24 GLY B N 1
ATOM 864 C CA . GLY B 1 24 ? -4.312 5.117 2.734 1 94.38 24 GLY B CA 1
ATOM 865 C C . GLY B 1 24 ? -3.982 6.473 3.324 1 94.38 24 GLY B C 1
ATOM 866 O O . GLY B 1 24 ? -3.037 6.605 4.105 1 94.38 24 GLY B O 1
ATOM 867 N N . ARG B 1 25 ? -4.863 7.449 2.963 1 94.44 25 ARG B N 1
ATOM 868 C CA . ARG B 1 25 ? -4.684 8.812 3.447 1 94.44 25 ARG B CA 1
ATOM 869 C C . ARG B 1 25 ? -5.984 9.367 4.023 1 94.44 25 ARG B C 1
ATOM 871 O O . ARG B 1 25 ? -7.07 8.898 3.682 1 94.44 25 ARG B O 1
ATOM 878 N N . LYS B 1 26 ? -5.84 10.391 4.898 1 90.25 26 LYS B N 1
ATOM 879 C CA . LYS B 1 26 ? -6.973 11.031 5.555 1 90.25 26 LYS B CA 1
ATOM 880 C C . LYS B 1 26 ? -7.914 10.008 6.168 1 90.25 26 LYS B C 1
ATOM 882 O O . LYS B 1 26 ? -9.102 9.961 5.836 1 90.25 26 LYS B O 1
ATOM 887 N N . GLN B 1 27 ? -7.398 9.297 7.094 1 83.62 27 GLN B N 1
ATOM 888 C CA . GLN B 1 27 ? -8.117 8.172 7.672 1 83.62 27 GLN B CA 1
ATOM 889 C C . GLN B 1 27 ? -8.766 8.555 9 1 83.62 27 GLN B C 1
ATOM 891 O O . GLN B 1 27 ? -8.156 9.258 9.812 1 83.62 27 GLN B O 1
ATOM 896 N N . LEU B 1 28 ? -10.008 8.133 9.047 1 81.25 28 LEU B N 1
ATOM 897 C CA . LEU B 1 28 ? -10.719 8.297 10.312 1 81.25 28 LEU B CA 1
ATOM 898 C C . LEU B 1 28 ? -10.734 6.996 11.102 1 81.25 28 LEU B C 1
ATOM 900 O O . LEU B 1 28 ? -11.195 5.969 10.594 1 81.25 28 LEU B O 1
ATOM 904 N N . SER B 1 29 ? -10.156 7.066 12.273 1 77.38 29 SER B N 1
ATOM 905 C CA . SER B 1 29 ? -10.18 5.891 13.141 1 77.38 29 SER B CA 1
ATOM 906 C C . SER B 1 29 ? -11.586 5.605 13.648 1 77.38 29 SER B C 1
ATOM 908 O O . SER B 1 29 ? -12.211 6.453 14.281 1 77.38 29 SER B O 1
ATOM 910 N N . VAL B 1 30 ? -11.984 4.477 13.375 1 72.44 30 VAL B N 1
ATOM 911 C CA . VAL B 1 30 ? -13.328 4.105 13.805 1 72.44 30 VAL B CA 1
ATOM 912 C C . VAL B 1 30 ? -13.352 3.918 15.32 1 72.44 30 VAL B C 1
ATOM 914 O O . VAL B 1 30 ? -14.344 4.254 15.977 1 72.44 30 VAL B O 1
ATOM 917 N N . ASP B 1 31 ? -12.258 3.467 15.828 1 73.56 31 ASP B N 1
ATOM 918 C CA . ASP B 1 31 ? -12.188 3.121 17.25 1 73.56 31 ASP B CA 1
ATOM 919 C C . ASP B 1 31 ? -12.188 4.375 18.125 1 73.56 31 ASP B C 1
ATOM 921 O O . ASP B 1 31 ? -12.875 4.426 19.141 1 73.56 31 ASP B O 1
ATOM 925 N N . THR B 1 32 ? -11.523 5.371 17.703 1 76.62 32 THR B N 1
ATOM 926 C CA . THR B 1 32 ? -11.32 6.523 18.578 1 76.62 32 THR B CA 1
ATOM 927 C C . THR B 1 32 ? -12 7.762 18 1 76.62 32 THR B C 1
ATOM 929 O O . THR B 1 32 ? -12.211 8.742 18.719 1 76.62 32 THR B O 1
ATOM 932 N N . GLY B 1 33 ? -12.375 7.656 16.781 1 81.56 33 GLY B N 1
ATOM 933 C CA . GLY B 1 33 ? -12.922 8.828 16.109 1 81.56 33 GLY B CA 1
ATOM 934 C C . GLY B 1 33 ? -11.867 9.859 15.758 1 81.56 33 GLY B C 1
ATOM 935 O O . GLY B 1 33 ? -12.188 10.953 15.297 1 81.56 33 GLY B O 1
ATOM 936 N N . LYS B 1 34 ? -10.703 9.5 16 1 88.19 34 LYS B N 1
ATOM 937 C CA . LYS B 1 34 ? -9.594 10.406 15.688 1 88.19 34 LYS B CA 1
ATOM 938 C C . LYS B 1 34 ? -9.211 10.312 14.219 1 88.19 34 LYS B C 1
ATOM 940 O O . LYS B 1 34 ? -9.258 9.234 13.625 1 88.19 34 LYS B O 1
ATOM 945 N N . ALA B 1 35 ? -8.797 11.508 13.695 1 90.62 35 ALA B N 1
ATOM 946 C CA . ALA B 1 35 ? -8.367 11.586 12.297 1 90.62 35 ALA B CA 1
ATOM 947 C C . ALA B 1 35 ? -6.852 11.469 12.188 1 90.62 35 ALA B C 1
ATOM 949 O O . ALA B 1 35 ? -6.117 12.055 12.984 1 90.62 35 ALA B O 1
ATOM 950 N N . TYR B 1 36 ? -6.438 10.672 11.273 1 93 36 TYR B N 1
ATOM 951 C CA . TYR B 1 36 ? -5.016 10.492 11.016 1 93 36 TYR B CA 1
ATOM 952 C C . TYR B 1 36 ? -4.676 10.812 9.562 1 93 36 TYR B C 1
ATOM 954 O O . TYR B 1 36 ? -5.523 10.672 8.68 1 93 36 TYR B O 1
ATOM 962 N N . ASP B 1 37 ? -3.502 11.148 9.359 1 94.75 37 ASP B N 1
ATOM 963 C CA . ASP B 1 37 ? -3.064 11.461 8 1 94.75 37 ASP B CA 1
ATOM 964 C C . ASP B 1 37 ? -2.975 10.203 7.145 1 94.75 37 ASP B C 1
ATOM 966 O O . ASP B 1 37 ? -3.307 10.227 5.957 1 94.75 37 ASP B O 1
ATOM 970 N N . TYR B 1 38 ? -2.561 9.141 7.836 1 95.44 38 TYR B N 1
ATOM 971 C CA . TYR B 1 38 ? -2.213 7.961 7.055 1 95.44 38 TYR B CA 1
ATOM 972 C C . TYR B 1 38 ? -2.689 6.688 7.75 1 95.44 38 TYR B C 1
ATOM 974 O O . TYR B 1 38 ? -2.846 6.664 8.969 1 95.44 38 TYR B O 1
ATOM 982 N N . VAL B 1 39 ? -2.932 5.656 6.953 1 93.88 39 VAL B N 1
ATOM 983 C CA . VAL B 1 39 ? -2.961 4.27 7.398 1 93.88 39 VAL B CA 1
ATOM 984 C C . VAL B 1 39 ? -1.91 3.459 6.641 1 93.88 39 VAL B C 1
ATOM 986 O O . VAL B 1 39 ? -1.688 3.684 5.445 1 93.88 39 VAL B O 1
ATOM 989 N N . ALA B 1 40 ? -1.252 2.559 7.371 1 95.31 40 ALA B N 1
ATOM 990 C CA . ALA B 1 40 ? -0.133 1.823 6.789 1 95.31 40 ALA B CA 1
ATOM 991 C C . ALA B 1 40 ? -0.123 0.373 7.266 1 95.31 40 ALA B C 1
ATOM 993 O O . ALA B 1 40 ? -0.798 0.027 8.234 1 95.31 40 ALA B O 1
ATOM 994 N N . CYS B 1 41 ? 0.603 -0.469 6.512 1 95.06 41 CYS B N 1
ATOM 995 C CA . CYS B 1 41 ? 0.907 -1.85 6.867 1 95.06 41 CYS B CA 1
ATOM 996 C C . CYS B 1 41 ? 2.41 -2.059 7.004 1 95.06 41 CYS B C 1
ATOM 998 O O . CYS B 1 41 ? 3.201 -1.223 6.562 1 95.06 41 CYS B O 1
ATOM 1000 N N . PHE B 1 42 ? 2.781 -3.166 7.637 1 95.56 42 PHE B N 1
ATOM 1001 C CA . PHE B 1 42 ? 4.199 -3.467 7.777 1 95.56 42 PHE B CA 1
ATOM 1002 C C . PHE B 1 42 ? 4.84 -3.715 6.418 1 95.56 42 PHE B C 1
ATOM 1004 O O . PHE B 1 42 ? 4.207 -4.285 5.523 1 95.56 42 PHE B O 1
ATOM 1011 N N . TYR B 1 43 ? 5.996 -3.35 6.277 1 96.62 43 TYR B N 1
ATOM 1012 C CA . TYR B 1 43 ? 6.801 -3.662 5.102 1 96.62 43 TYR B CA 1
ATOM 1013 C C . TYR B 1 43 ? 7.883 -4.684 5.434 1 96.62 43 TYR B C 1
ATOM 1015 O O . TYR B 1 43 ? 8.609 -4.523 6.418 1 96.62 43 TYR B O 1
ATOM 1023 N N . PRO B 1 44 ? 8.031 -5.719 4.68 1 96.5 44 PRO B N 1
ATOM 1024 C CA . PRO B 1 44 ? 7.457 -6.043 3.373 1 96.5 44 PRO B CA 1
ATOM 1025 C C . PRO B 1 44 ? 6.293 -7.027 3.471 1 96.5 44 PRO B C 1
ATOM 1027 O O . PRO B 1 44 ? 5.805 -7.516 2.449 1 96.5 44 PRO B O 1
ATOM 1030 N N . GLU B 1 45 ? 5.832 -7.262 4.656 1 93.81 45 GLU B N 1
ATOM 1031 C CA . GLU B 1 45 ? 4.812 -8.289 4.84 1 93.81 45 GLU B CA 1
ATOM 1032 C C . GLU B 1 45 ? 3.498 -7.887 4.18 1 93.81 45 GLU B C 1
ATOM 1034 O O . GLU B 1 45 ? 2.838 -8.711 3.545 1 93.81 45 GLU B O 1
ATOM 1039 N N . GLY B 1 46 ? 3.121 -6.578 4.34 1 93.69 46 GLY B N 1
ATOM 1040 C CA . GLY B 1 46 ? 1.844 -6.117 3.82 1 93.69 46 GLY B CA 1
ATOM 1041 C C . GLY B 1 46 ? 0.684 -6.395 4.758 1 93.69 46 GLY B C 1
ATOM 1042 O O . GLY B 1 46 ? 0.889 -6.723 5.926 1 93.69 46 GLY B O 1
ATOM 1043 N N . ASN B 1 47 ? -0.456 -6.27 4.16 1 87.19 47 ASN B N 1
ATOM 1044 C CA . ASN B 1 47 ? -1.657 -6.488 4.961 1 87.19 47 ASN B CA 1
ATOM 1045 C C . ASN B 1 47 ? -1.832 -7.961 5.312 1 87.19 47 ASN B C 1
ATOM 1047 O O . ASN B 1 47 ? -1.933 -8.812 4.426 1 87.19 47 ASN B O 1
ATOM 1051 N N . VAL B 1 48 ? -1.837 -8.258 6.598 1 77.75 48 VAL B N 1
ATOM 1052 C CA . VAL B 1 48 ? -2.088 -9.617 7.066 1 77.75 48 VAL B CA 1
ATOM 1053 C C . VAL B 1 48 ? -3.508 -9.719 7.617 1 77.75 48 VAL B C 1
ATOM 1055 O O . VAL B 1 48 ? -4.184 -10.734 7.426 1 77.75 48 VAL B O 1
ATOM 1058 N N . SER B 1 49 ? -3.896 -8.672 8.305 1 74.94 49 SER B N 1
ATOM 1059 C CA . SER B 1 49 ? -5.254 -8.555 8.836 1 74.94 49 SER B CA 1
ATOM 1060 C C . SER B 1 49 ? -5.613 -7.094 9.102 1 74.94 49 SER B C 1
ATOM 1062 O O . SER B 1 49 ? -4.734 -6.23 9.156 1 74.94 49 SER B O 1
ATOM 1064 N N . GLU B 1 50 ? -6.875 -6.863 9.195 1 68 50 GLU B N 1
ATOM 1065 C CA . GLU B 1 50 ? -7.352 -5.512 9.477 1 68 50 GLU B CA 1
ATOM 1066 C C . GLU B 1 50 ? -6.891 -5.039 10.852 1 68 50 GLU B C 1
ATOM 1068 O O . GLU B 1 50 ? -6.863 -3.838 11.125 1 68 50 GLU B O 1
ATOM 1073 N N . GLN B 1 51 ? -6.508 -6 11.586 1 72.75 51 GLN B N 1
ATOM 1074 C CA . GLN B 1 51 ? -6.168 -5.672 12.961 1 72.75 51 GLN B CA 1
ATOM 1075 C C . GLN B 1 51 ? -4.711 -5.234 13.086 1 72.75 51 GLN B C 1
ATOM 1077 O O . GLN B 1 51 ? -4.316 -4.648 14.094 1 72.75 51 GLN B O 1
ATOM 1082 N N . TYR B 1 52 ? -4.008 -5.371 12.008 1 78.38 52 TYR B N 1
ATOM 1083 C CA . TYR B 1 52 ? -2.58 -5.07 12.07 1 78.38 52 TYR B CA 1
ATOM 1084 C C . TYR B 1 52 ? -2.238 -3.861 11.211 1 78.38 52 TYR B C 1
ATOM 1086 O O . TYR B 1 52 ? -1.384 -3.943 10.328 1 78.38 52 TYR B O 1
ATOM 1094 N N . THR B 1 53 ? -2.988 -2.826 11.336 1 85.19 53 THR B N 1
ATOM 1095 C CA . THR B 1 53 ? -2.723 -1.59 10.609 1 85.19 53 THR B CA 1
ATOM 1096 C C . THR B 1 53 ? -2.203 -0.509 11.555 1 85.19 53 THR B C 1
ATOM 1098 O O . THR B 1 53 ? -2.404 -0.589 12.766 1 85.19 53 THR B O 1
ATOM 1101 N N . PHE B 1 54 ? -1.47 0.465 10.961 1 89.94 54 PHE B N 1
ATOM 1102 C CA . PHE B 1 54 ? -0.915 1.595 11.695 1 89.94 54 PHE B CA 1
ATOM 1103 C C . PHE B 1 54 ? -1.484 2.91 11.18 1 89.94 54 PHE B C 1
ATOM 1105 O O . PHE B 1 54 ? -1.451 3.178 9.977 1 89.94 54 PHE B O 1
ATOM 1112 N N . MET B 1 55 ? -2.088 3.605 12.109 1 92.88 55 MET B N 1
ATOM 1113 C CA . MET B 1 55 ? -2.51 4.961 11.766 1 92.88 55 MET B CA 1
ATOM 1114 C C . MET B 1 55 ? -1.578 5.992 12.391 1 92.88 55 MET B C 1
ATOM 1116 O O . MET B 1 55 ? -1.235 5.891 13.57 1 92.88 55 MET B O 1
ATOM 1120 N N . PHE B 1 56 ? -1.171 7 11.562 1 94.5 56 PHE B N 1
ATOM 1121 C CA . PHE B 1 56 ? -0.189 7.953 12.062 1 94.5 56 PHE B CA 1
ATOM 1122 C C . PHE B 1 56 ? -0.281 9.273 11.305 1 94.5 56 PHE B C 1
ATOM 1124 O O . PHE B 1 56 ? -1.025 9.383 10.328 1 94.5 56 PHE B O 1
ATOM 1131 N N . ASN B 1 57 ? 0.488 10.203 11.859 1 95.75 57 ASN B N 1
ATOM 1132 C CA . ASN B 1 57 ? 0.502 11.531 11.242 1 95.75 57 ASN B CA 1
ATOM 1133 C C . ASN B 1 57 ? 1.849 11.828 10.594 1 95.75 57 ASN B C 1
ATOM 1135 O O . ASN B 1 57 ? 2.854 11.188 10.906 1 95.75 57 ASN B O 1
ATOM 1139 N N . GLN B 1 58 ? 1.763 12.797 9.781 1 96 58 GLN B N 1
ATOM 1140 C CA . GLN B 1 58 ? 2.959 13.227 9.062 1 96 58 GLN B CA 1
ATOM 1141 C C . GLN B 1 58 ? 4.105 13.523 10.023 1 96 58 GLN B C 1
ATOM 1143 O O . GLN B 1 58 ? 5.254 13.156 9.766 1 96 58 GLN B O 1
ATOM 1148 N N . ASP B 1 59 ? 3.766 14.062 11.148 1 96.38 59 ASP B N 1
ATOM 1149 C CA . ASP B 1 59 ? 4.77 14.5 12.109 1 96.38 59 ASP B CA 1
ATOM 1150 C C . ASP B 1 59 ? 5.418 13.305 12.812 1 96.38 59 ASP B C 1
ATOM 1152 O O . ASP B 1 59 ? 6.453 13.453 13.461 1 96.38 59 ASP B O 1
ATOM 1156 N N . ASP B 1 60 ? 4.871 12.18 12.68 1 97.31 60 ASP B N 1
ATOM 1157 C CA . ASP B 1 60 ? 5.387 10.984 13.344 1 97.31 60 ASP B CA 1
ATOM 1158 C C . ASP B 1 60 ? 6.461 10.305 12.492 1 97.31 60 ASP B C 1
ATOM 1160 O O . ASP B 1 60 ? 7.156 9.406 12.969 1 97.31 60 ASP B O 1
ATOM 1164 N N . ILE B 1 61 ? 6.664 10.758 11.336 1 97.75 61 ILE B N 1
ATOM 1165 C CA . ILE B 1 61 ? 7.613 10.141 10.414 1 97.75 61 ILE B CA 1
ATOM 1166 C C . ILE B 1 61 ? 9.031 10.586 10.766 1 97.75 61 ILE B C 1
ATOM 1168 O O . ILE B 1 61 ? 9.305 11.781 10.875 1 97.75 61 ILE B O 1
ATOM 1172 N N . GLU B 1 62 ? 9.812 9.633 10.977 1 98.12 62 GLU B N 1
ATOM 1173 C CA . GLU B 1 62 ? 11.227 9.914 11.18 1 98.12 62 GLU B CA 1
ATOM 1174 C C . GLU B 1 62 ? 11.977 9.992 9.852 1 98.12 62 GLU B C 1
ATOM 1176 O O . GLU B 1 62 ? 12.758 10.922 9.633 1 98.12 62 GLU B O 1
ATOM 1181 N N . THR B 1 63 ? 11.719 8.953 9.008 1 97.88 63 THR B N 1
ATOM 1182 C CA . THR B 1 63 ? 12.414 8.867 7.73 1 97.88 63 THR B CA 1
ATOM 1183 C C . THR B 1 63 ? 11.477 8.359 6.637 1 97.88 63 THR B C 1
ATOM 1185 O O . THR B 1 63 ? 10.703 7.426 6.859 1 97.88 63 THR B O 1
ATOM 1188 N N . VAL B 1 64 ? 11.57 8.977 5.434 1 98.19 64 VAL B N 1
ATOM 1189 C CA . VAL B 1 64 ? 10.938 8.43 4.234 1 98.19 64 VAL B CA 1
ATOM 1190 C C . VAL B 1 64 ? 11.922 7.535 3.492 1 98.19 64 VAL B C 1
ATOM 1192 O O . VAL B 1 64 ? 12.867 8.031 2.865 1 98.19 64 VAL B O 1
ATOM 1195 N N . VAL B 1 65 ? 11.719 6.371 3.588 1 98.19 65 VAL B N 1
ATOM 1196 C CA . VAL B 1 65 ? 12.641 5.387 3.035 1 98.19 65 VAL B CA 1
ATOM 1197 C C . VAL B 1 65 ? 12.469 5.305 1.52 1 98.19 65 VAL B C 1
ATOM 1199 O O . VAL B 1 65 ? 13.445 5.188 0.781 1 98.19 65 VAL B O 1
ATOM 1202 N N . PHE B 1 66 ? 11.273 5.371 1.037 1 98.12 66 PHE B N 1
ATOM 1203 C CA . PHE B 1 66 ? 10.906 5.289 -0.372 1 98.12 66 PHE B CA 1
ATOM 1204 C C . PHE B 1 66 ? 9.617 6.043 -0.64 1 98.12 66 PHE B C 1
ATOM 1206 O O . PHE B 1 66 ? 8.648 5.926 0.123 1 98.12 66 PHE B O 1
ATOM 1213 N N . THR B 1 67 ? 9.531 6.84 -1.696 1 97.88 67 THR B N 1
ATOM 1214 C CA . THR B 1 67 ? 8.312 7.547 -2.088 1 97.88 67 THR B CA 1
ATOM 1215 C C . THR B 1 67 ? 7.539 6.746 -3.131 1 97.88 67 THR B C 1
ATOM 1217 O O . THR B 1 67 ? 8.086 6.363 -4.164 1 97.88 67 THR B O 1
ATOM 1220 N N . GLY B 1 68 ? 6.281 6.516 -2.869 1 97.69 68 GLY B N 1
ATOM 1221 C CA . GLY B 1 68 ? 5.426 5.727 -3.742 1 97.69 68 GLY B CA 1
ATOM 1222 C C . GLY B 1 68 ? 5.293 6.312 -5.133 1 97.69 68 GLY B C 1
ATOM 1223 O O . GLY B 1 68 ? 5.863 7.363 -5.43 1 97.69 68 GLY B O 1
ATOM 1224 N N . TYR B 1 69 ? 4.562 5.652 -5.953 1 97.62 69 TYR B N 1
ATOM 1225 C CA . TYR B 1 69 ? 4.332 6.027 -7.344 1 97.62 69 TYR B CA 1
ATOM 1226 C C . TYR B 1 69 ? 3.59 7.355 -7.438 1 97.62 69 TYR B C 1
ATOM 1228 O O . TYR B 1 69 ? 2.619 7.582 -6.711 1 97.62 69 TYR B O 1
ATOM 1236 N N . GLU B 1 70 ? 4.152 8.25 -8.281 1 96.31 70 GLU B N 1
ATOM 1237 C CA . GLU B 1 70 ? 3.496 9.531 -8.492 1 96.31 70 GLU B CA 1
ATOM 1238 C C . GLU B 1 70 ? 3.311 9.82 -9.977 1 96.31 70 GLU B C 1
ATOM 1240 O O . GLU B 1 70 ? 4.285 9.867 -10.734 1 96.31 70 GLU B O 1
ATOM 1245 N N . ASP B 1 71 ? 2.092 9.867 -10.383 1 95.94 71 ASP B N 1
ATOM 1246 C CA . ASP B 1 71 ? 1.78 10.312 -11.734 1 95.94 71 ASP B CA 1
ATOM 1247 C C . ASP B 1 71 ? 0.815 11.5 -11.711 1 95.94 71 ASP B C 1
ATOM 1249 O O . ASP B 1 71 ? 0.62 12.125 -10.672 1 95.94 71 ASP B O 1
ATOM 1253 N N . GLN B 1 72 ? 0.379 11.867 -12.844 1 96.12 72 GLN B N 1
ATOM 1254 C CA . GLN B 1 72 ? -0.502 13.023 -12.906 1 96.12 72 GLN B CA 1
ATOM 1255 C C . GLN B 1 72 ? -1.772 12.797 -12.094 1 96.12 72 GLN B C 1
ATOM 1257 O O . GLN B 1 72 ?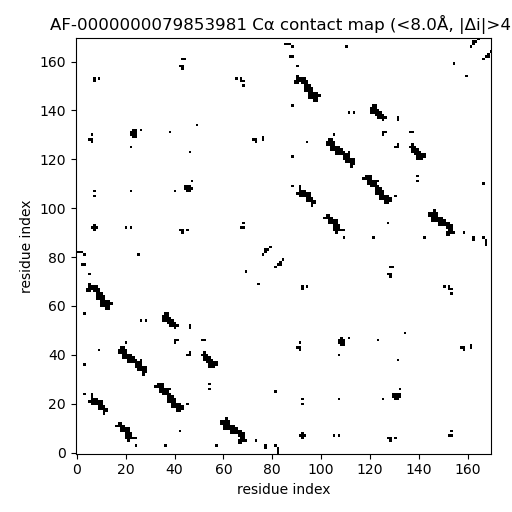 -2.314 13.734 -11.5 1 96.12 72 GLN B O 1
ATOM 1262 N N . ASP B 1 73 ? -2.305 11.578 -12.062 1 95.56 73 ASP B N 1
ATOM 1263 C CA . ASP B 1 73 ? -3.479 11.25 -11.266 1 95.56 73 ASP B CA 1
ATOM 1264 C C . ASP B 1 73 ? -3.234 11.539 -9.781 1 95.56 73 ASP B C 1
ATOM 1266 O O . ASP B 1 73 ? -4.098 12.102 -9.109 1 95.56 73 ASP B O 1
ATOM 1270 N N . GLU B 1 74 ? -2.111 11.164 -9.312 1 96.31 74 GLU B N 1
ATOM 1271 C CA . GLU B 1 74 ? -1.722 11.43 -7.93 1 96.31 74 GLU B CA 1
ATOM 1272 C C . GLU B 1 74 ? -1.651 12.93 -7.648 1 96.31 74 GLU B C 1
ATOM 1274 O O . GLU B 1 74 ? -2.18 13.406 -6.641 1 96.31 74 GLU B O 1
ATOM 1279 N N . LYS B 1 75 ? -0.964 13.648 -8.508 1 95.19 75 LYS B N 1
ATOM 1280 C CA . LYS B 1 75 ? -0.829 15.086 -8.32 1 95.19 75 LYS B CA 1
ATOM 1281 C C . LYS B 1 75 ? -2.195 15.766 -8.258 1 95.19 75 LYS B C 1
ATOM 1283 O O . LYS B 1 75 ? -2.439 16.609 -7.391 1 95.19 75 LYS B O 1
ATOM 1288 N N . THR B 1 76 ? -3.045 15.367 -9.148 1 95 76 THR B N 1
ATOM 1289 C CA . THR B 1 76 ? -4.391 15.93 -9.211 1 95 76 THR B CA 1
ATOM 1290 C C . THR B 1 76 ? -5.191 15.547 -7.973 1 95 76 THR B C 1
ATOM 1292 O O . THR B 1 76 ? -5.898 16.375 -7.402 1 95 76 THR B O 1
ATOM 1295 N N . PHE B 1 77 ? -5.074 14.344 -7.578 1 94.62 77 PHE B N 1
ATOM 1296 C CA . PHE B 1 77 ? -5.793 13.852 -6.406 1 94.62 77 PHE B CA 1
ATOM 1297 C C . PHE B 1 77 ? -5.367 14.609 -5.156 1 94.62 77 PHE B C 1
ATOM 1299 O O . PHE B 1 77 ? -6.211 15.055 -4.375 1 94.62 77 PHE B O 1
ATOM 1306 N N . VAL B 1 78 ? -4.113 14.727 -4.969 1 92.62 78 VAL B N 1
ATOM 1307 C CA . VAL B 1 78 ? -3.576 15.414 -3.799 1 92.62 78 VAL B CA 1
ATOM 1308 C C . VAL B 1 78 ? -4.039 16.875 -3.799 1 92.62 78 VAL B C 1
ATOM 1310 O O . VAL B 1 78 ? -4.539 17.375 -2.787 1 92.62 78 VAL B O 1
ATOM 1313 N N . LYS B 1 79 ? -3.91 17.5 -4.891 1 92.31 79 LYS B N 1
ATOM 1314 C CA . LYS B 1 79 ? -4.266 18.906 -5.004 1 92.31 79 LYS B CA 1
ATOM 1315 C C . LYS B 1 79 ? -5.762 19.125 -4.777 1 92.31 79 LYS B C 1
ATOM 1317 O O . LYS B 1 79 ? -6.16 20.016 -4.027 1 92.31 79 LYS B O 1
ATOM 1322 N N . ASN B 1 80 ? -6.594 18.25 -5.273 1 91.69 80 ASN B N 1
ATOM 1323 C CA . ASN B 1 80 ? -8.031 18.5 -5.32 1 91.69 80 ASN B CA 1
ATOM 1324 C C . ASN B 1 80 ? -8.75 17.844 -4.141 1 91.69 80 ASN B C 1
ATOM 1326 O O . ASN B 1 80 ? -9.797 18.328 -3.703 1 91.69 80 ASN B O 1
ATOM 1330 N N . VAL B 1 81 ? -8.266 16.797 -3.625 1 86.06 81 VAL B N 1
ATOM 1331 C CA . VAL B 1 81 ? -9 16.016 -2.637 1 86.06 81 VAL B CA 1
ATOM 1332 C C . VAL B 1 81 ? -8.312 16.125 -1.279 1 86.06 81 VAL B C 1
ATOM 1334 O O . VAL B 1 81 ? -8.938 16.5 -0.286 1 86.06 81 VAL B O 1
ATOM 1337 N N . LEU B 1 82 ? -7.055 15.969 -1.3 1 86.69 82 LEU B N 1
ATOM 1338 C CA . LEU B 1 82 ? -6.359 15.914 -0.018 1 86.69 82 LEU B CA 1
ATOM 1339 C C . LEU B 1 82 ? -6.078 17.312 0.509 1 86.69 82 LEU B C 1
ATOM 1341 O O . LEU B 1 82 ? -6.301 17.594 1.688 1 86.69 82 LEU B O 1
ATOM 1345 N N . GLU B 1 83 ? -5.602 18.203 -0.414 1 83.88 83 GLU B N 1
ATOM 1346 C CA . GLU B 1 83 ? -5.254 19.562 0.017 1 83.88 83 GLU B CA 1
ATOM 1347 C C . GLU B 1 83 ? -6.43 20.516 -0.156 1 83.88 83 GLU B C 1
ATOM 1349 O O . GLU B 1 83 ? -6.508 21.547 0.524 1 83.88 83 GLU B O 1
ATOM 1354 N N . GLY B 1 84 ? -7.137 20.297 -1.207 1 73.25 84 GLY B N 1
ATOM 1355 C CA . GLY B 1 84 ? -8.211 21.234 -1.511 1 73.25 84 GLY B CA 1
ATOM 1356 C C . GLY B 1 84 ? -9.312 21.234 -0.464 1 73.25 84 GLY B C 1
ATOM 1357 O O . GLY B 1 84 ? -10.234 22.047 -0.53 1 73.25 84 GLY B O 1
ATOM 1358 N N . GLU B 1 85 ? -9.258 20.5 0.57 1 55 85 GLU B N 1
ATOM 1359 C CA . GLU B 1 85 ? -10.266 20.75 1.599 1 55 85 GLU B CA 1
ATOM 1360 C C . GLU B 1 85 ? -9.898 21.969 2.441 1 55 85 GLU B C 1
ATOM 1362 O O . GLU B 1 85 ? -8.719 22.297 2.59 1 55 85 GLU B O 1
#

Nearest PDB structures (foldseek):
  8pme-assembly1_B  TM=4.948E-01  e=2.967E+00  Oryza sativa Indica Group
  5wot-assembly1_A  TM=5.909E-01  e=2.802E+00  Lysobacter enzymogenes
  1y71-assembly1_A  TM=3.999E-01  e=2.646E+00  Bacillus cereus
  8ro1-assembly1_e  TM=3.506E-01  e=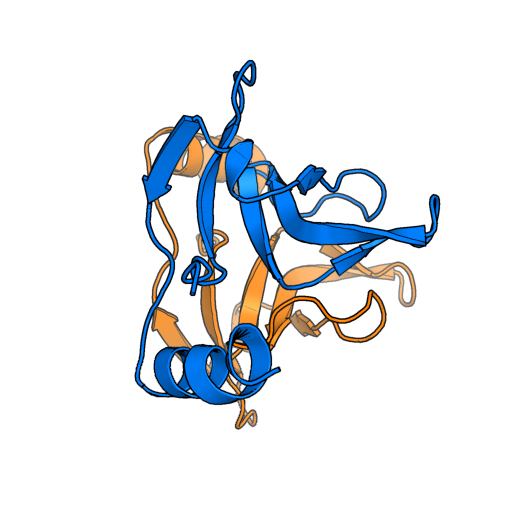2.105E+00  Caenorhabditis elegans
  8i0w-assembly1_l  TM=3.886E-01  e=6.602E+00  Homo sapiens

pLDDT: mean 90.63, std 10.0, range [50.53, 98.56]

Secondary structure (DSSP, 8-state):
--PPPPTT-EEEETT--SEEEEEEEEEEPTTT--EEEEEEEETTTB-S-TTS-EEE-GGGEEEEEE-----HHHHHHIIIIIS--/--PPPPTT-EEEETT--SEEEEEEEEEEPTTT--EEEEEEEETTTB-S-TTS-EEE-GGGEEEEEE-----HHHHHHIIIIIS--

InterPro domains:
  IPR025233 Protein of unknown function DUF4176 [PF13780] (4-77)

Foldseek 3Di:
DDFAFDFQWWFAFVVGDFIWTWHDAQDQDPVPRDTAGTKTATPPVGDPDPVGIDGHHPVRTDGGPGGDDDDPVNVCCRVVPVVVD/DDFAFDFQWWFAFVVGDFIWTWHDAQDQDPVPRDTAGTKTATP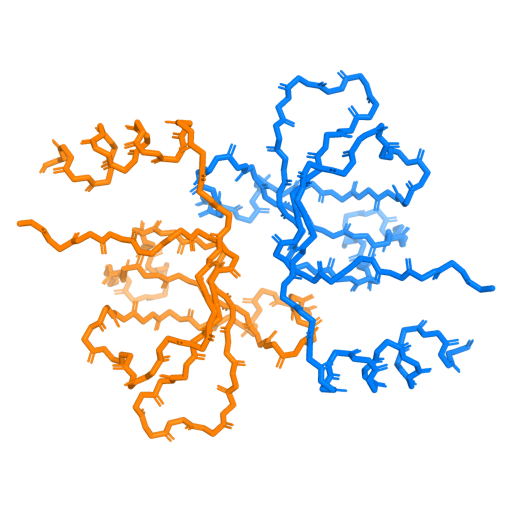PVGDPDPVGIDGHHPVRTDGGPGGDDDDPVNVCCRVCPVPVD

Organism: NCBI:txid1812858

Radius of gyration: 15.29 Å; Cα contacts (8 Å, |Δi|>4): 389; chains: 2; bounding box: 33×46×37 Å